Protein AF-A0A1C5D7G8-F1 (afdb_monomer)

pLDDT: mean 77.01, std 16.11, range [35.31, 94.44]

Mean predicted aligned error: 10.5 Å

Sequence (89 aa):
MATENLSPAPRTPAPSHPYPKANRGYGKRSAPDQRPARADDFMLLPERERHIAGYVDHLPDGAAMDIKSLARSIPLYGQMAVGSALRAL

Solvent-accessible surface area (backbone atoms only — not comparable to full-atom values): 5786 Å² total; per-residue (Å²): 140,81,86,80,81,77,74,78,73,78,79,72,74,75,75,89,63,81,60,53,69,34,59,95,94,45,48,45,73,78,56,98,82,60,72,80,90,56,92,64,80,42,64,90,44,58,71,69,42,25,55,53,50,54,55,58,68,70,51,58,75,34,27,37,82,51,51,65,60,50,19,66,76,37,78,92,37,56,46,67,57,44,49,52,34,70,73,72,109

Foldseek 3Di:
DDDDPPDPPPPPPDPPP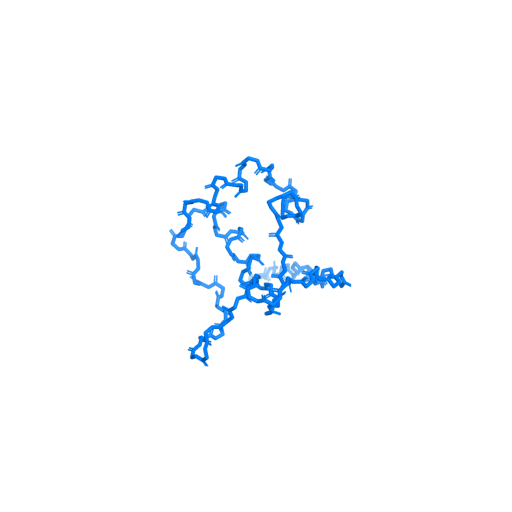QQPFADVVDADDDDPPHDPDDLCPCVPPPPLLSVLVSVRSPRDHRGDDDLCNSCVVVVVDDSVSSVVSVVVD

Radius of gyration: 15.47 Å; Cα contacts (8 Å, |Δi|>4): 65; chains: 1; bounding box: 33×54×29 Å

Secondary structure (DSSP, 8-state):
-----------PPPP---PPBPPTT-S----TTPPPP-TTTTTTS-HHHHHHHHHHHTSPTTB---HHHHHHH-TTS-HHHHHHHHHH-

Structure (mmCIF, N/CA/C/O backbone):
data_AF-A0A1C5D7G8-F1
#
_entry.id   AF-A0A1C5D7G8-F1
#
loop_
_atom_site.group_PDB
_atom_site.id
_atom_site.type_symbol
_atom_site.label_atom_id
_atom_site.label_alt_id
_atom_site.label_comp_id
_atom_site.label_asym_id
_atom_site.label_entity_id
_atom_site.label_seq_id
_atom_site.pdbx_PDB_ins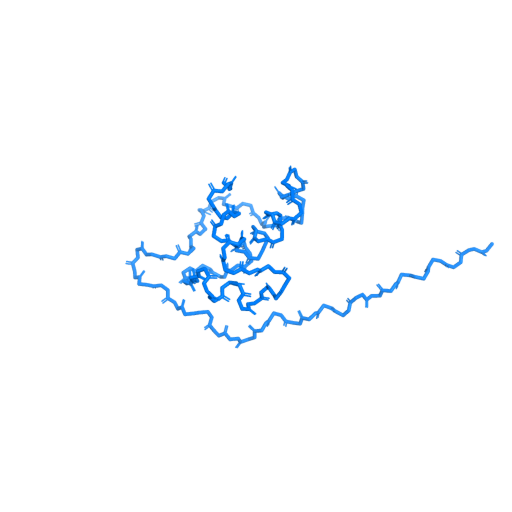_code
_atom_site.Cartn_x
_atom_site.Cartn_y
_atom_site.Cartn_z
_atom_site.occupancy
_atom_site.B_iso_or_equiv
_atom_site.auth_seq_id
_atom_site.auth_comp_id
_atom_site.auth_asym_id
_atom_site.auth_atom_id
_atom_site.pdbx_PDB_model_num
ATOM 1 N N . MET A 1 1 ? -3.424 -42.945 -12.099 1.00 35.31 1 MET A N 1
ATOM 2 C CA . MET A 1 1 ? -3.145 -42.537 -10.708 1.00 35.31 1 MET A CA 1
ATOM 3 C C . MET A 1 1 ? -2.072 -41.458 -10.756 1.00 35.31 1 MET A C 1
ATOM 5 O O . MET A 1 1 ? -0.916 -41.801 -10.949 1.00 35.31 1 MET A O 1
ATOM 9 N N . ALA A 1 2 ? -2.445 -40.177 -10.713 1.00 39.09 2 ALA A N 1
ATOM 10 C CA . ALA A 1 2 ? -1.503 -39.056 -10.704 1.00 39.09 2 ALA A CA 1
ATOM 11 C C . ALA A 1 2 ? -1.668 -38.326 -9.368 1.00 39.09 2 ALA A C 1
ATOM 13 O O . ALA A 1 2 ? -2.719 -37.751 -9.108 1.00 39.09 2 ALA A O 1
ATOM 14 N N . THR A 1 3 ? -0.669 -38.437 -8.496 1.00 43.78 3 THR A N 1
ATOM 15 C CA . THR A 1 3 ? -0.634 -37.717 -7.221 1.00 43.78 3 THR A CA 1
ATOM 16 C C . THR A 1 3 ? -0.163 -36.297 -7.496 1.00 43.78 3 THR A C 1
ATOM 18 O O . THR A 1 3 ? 1.005 -36.073 -7.811 1.00 43.78 3 THR A O 1
ATOM 21 N N . GLU A 1 4 ? -1.081 -35.342 -7.391 1.00 48.16 4 GLU A N 1
ATOM 22 C CA . GLU A 1 4 ? -0.777 -33.916 -7.377 1.00 48.16 4 GLU A CA 1
ATOM 23 C C . GLU A 1 4 ? -0.103 -33.583 -6.042 1.00 48.16 4 GLU A C 1
ATOM 25 O O . GLU A 1 4 ? -0.717 -33.596 -4.975 1.00 48.16 4 GLU A O 1
ATOM 30 N N . ASN A 1 5 ? 1.205 -33.341 -6.097 1.00 45.75 5 ASN A N 1
ATOM 31 C CA . ASN A 1 5 ? 2.007 -32.954 -4.947 1.00 45.75 5 ASN A CA 1
ATOM 32 C C . ASN A 1 5 ? 1.800 -31.453 -4.681 1.00 45.75 5 ASN A C 1
ATOM 34 O O . ASN A 1 5 ? 2.600 -30.608 -5.083 1.00 45.75 5 ASN A O 1
ATOM 38 N N . LEU A 1 6 ? 0.667 -31.120 -4.061 1.00 52.28 6 LEU A N 1
ATOM 39 C CA . LEU A 1 6 ? 0.371 -29.781 -3.559 1.00 52.28 6 LEU A CA 1
ATOM 40 C C . LEU A 1 6 ? 1.317 -29.496 -2.394 1.00 52.28 6 LEU A C 1
ATOM 42 O O . LEU A 1 6 ? 1.039 -29.854 -1.254 1.00 52.28 6 LEU A O 1
ATOM 46 N N . SER A 1 7 ? 2.453 -28.871 -2.693 1.00 48.38 7 SER A N 1
ATOM 47 C CA . SER A 1 7 ? 3.357 -28.341 -1.675 1.00 48.38 7 SER A CA 1
ATOM 48 C C . SER A 1 7 ? 2.625 -27.229 -0.914 1.00 48.38 7 SER A C 1
ATOM 50 O O . SER A 1 7 ? 2.333 -26.190 -1.513 1.00 48.38 7 SER A O 1
ATOM 52 N N . PRO A 1 8 ? 2.306 -27.387 0.384 1.00 44.22 8 PRO A N 1
ATOM 53 C CA . PRO A 1 8 ? 1.809 -26.275 1.167 1.00 44.22 8 PRO A CA 1
ATOM 54 C C . PRO A 1 8 ? 3.012 -25.374 1.441 1.00 44.22 8 PRO A C 1
ATOM 56 O O . PRO A 1 8 ? 3.829 -25.662 2.314 1.00 44.22 8 PRO A O 1
ATOM 59 N N . ALA A 1 9 ? 3.157 -24.296 0.667 1.00 50.66 9 ALA A N 1
ATOM 60 C CA . ALA A 1 9 ? 4.080 -23.233 1.039 1.00 50.66 9 ALA A CA 1
ATOM 61 C C . ALA A 1 9 ? 3.729 -22.816 2.481 1.00 50.66 9 ALA A C 1
ATOM 63 O O . ALA A 1 9 ? 2.555 -22.525 2.750 1.00 50.66 9 ALA A O 1
ATOM 64 N N . PRO A 1 10 ? 4.683 -22.843 3.430 1.00 44.47 10 PRO A N 1
ATOM 65 C CA . PRO A 1 10 ? 4.400 -22.440 4.794 1.00 44.47 10 PRO A CA 1
ATOM 66 C C . PRO A 1 10 ? 3.912 -20.995 4.737 1.00 44.47 10 PRO A C 1
ATOM 68 O O . PRO A 1 10 ? 4.621 -20.110 4.261 1.00 44.47 10 PRO A O 1
ATOM 71 N N . ARG A 1 11 ? 2.669 -20.758 5.172 1.00 48.16 11 ARG A N 1
ATOM 72 C CA . ARG A 1 11 ? 2.178 -19.399 5.384 1.00 48.16 11 ARG A CA 1
ATOM 73 C C . ARG A 1 11 ? 3.023 -18.832 6.510 1.00 48.16 11 ARG A C 1
ATOM 75 O O . ARG A 1 11 ? 2.773 -19.137 7.673 1.00 48.16 11 ARG A O 1
ATOM 82 N N . THR A 1 12 ? 4.060 -18.079 6.166 1.00 45.19 12 THR A N 1
ATOM 83 C CA . THR A 1 12 ? 4.837 -17.331 7.145 1.00 45.19 12 THR A CA 1
ATOM 84 C C . THR A 1 12 ? 3.835 -16.450 7.889 1.00 45.19 12 THR A C 1
ATOM 86 O O . THR A 1 12 ? 3.163 -15.643 7.236 1.00 45.19 12 THR A O 1
ATOM 89 N N . PRO A 1 13 ? 3.642 -16.618 9.209 1.00 46.31 13 PRO A N 1
ATOM 90 C CA . PRO A 1 13 ? 2.805 -15.694 9.953 1.00 46.31 13 PRO A CA 1
ATOM 91 C C . PRO A 1 13 ? 3.377 -14.293 9.735 1.00 46.31 13 PRO A C 1
ATOM 93 O O . PRO A 1 13 ? 4.594 -14.100 9.820 1.00 46.31 13 PRO A O 1
ATOM 96 N N . ALA A 1 14 ? 2.506 -13.345 9.373 1.00 55.53 14 ALA A N 1
ATOM 97 C CA . ALA A 1 14 ? 2.894 -11.958 9.173 1.00 55.53 14 ALA A CA 1
ATOM 98 C C . ALA A 1 14 ? 3.736 -11.512 10.380 1.00 55.53 14 ALA A C 1
ATOM 100 O O . ALA A 1 14 ? 3.344 -11.795 11.519 1.00 55.53 14 ALA A O 1
ATOM 101 N N . PRO A 1 15 ? 4.907 -10.889 10.162 1.00 47.94 15 PRO A N 1
ATOM 102 C CA . PRO A 1 15 ? 5.788 -10.508 11.250 1.00 47.94 15 PRO A CA 1
ATOM 103 C C . PRO A 1 15 ? 4.991 -9.670 12.248 1.00 47.94 15 PRO A C 1
ATOM 105 O O . PRO A 1 15 ? 4.466 -8.616 11.904 1.00 47.94 15 PRO A O 1
ATOM 108 N N . SER A 1 16 ? 4.920 -10.140 13.492 1.00 46.41 16 SER A N 1
ATOM 109 C CA . SER A 1 16 ? 4.253 -9.501 14.631 1.00 46.41 16 SER A CA 1
ATOM 110 C C . SER A 1 16 ? 4.995 -8.247 15.112 1.00 46.41 16 SER A C 1
ATOM 112 O O . SER A 1 16 ? 5.077 -7.980 16.309 1.00 46.41 16 SER A O 1
ATOM 114 N N . HIS A 1 17 ? 5.587 -7.488 14.190 1.00 54.12 17 HIS A N 1
ATOM 115 C CA . HIS A 1 17 ? 6.055 -6.146 14.475 1.00 54.12 17 HIS A CA 1
ATOM 116 C C . HIS A 1 17 ? 4.821 -5.248 14.401 1.00 54.12 17 HIS A C 1
ATOM 118 O O . HIS A 1 17 ? 4.207 -5.181 13.334 1.00 54.12 17 HIS A O 1
ATOM 124 N N . PRO A 1 18 ? 4.413 -4.577 15.492 1.00 66.94 18 PRO A N 1
ATOM 125 C CA . PRO A 1 18 ? 3.352 -3.592 15.399 1.00 66.94 18 PRO A CA 1
ATOM 126 C C . PRO A 1 18 ? 3.816 -2.544 14.389 1.00 66.94 18 PRO A C 1
ATOM 128 O O . PRO A 1 18 ? 4.786 -1.827 14.635 1.00 66.94 18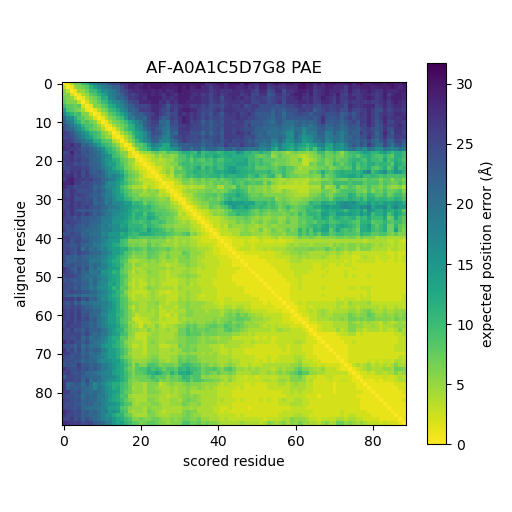 PRO A O 1
ATOM 131 N N . TYR A 1 19 ? 3.173 -2.513 13.218 1.00 68.44 19 TYR A N 1
ATOM 132 C CA . TYR A 1 19 ? 3.413 -1.469 12.233 1.00 68.44 19 TYR A CA 1
ATOM 133 C C . TYR A 1 19 ? 3.323 -0.125 12.958 1.00 68.44 19 TYR A C 1
ATOM 135 O O . TYR A 1 19 ? 2.392 0.059 13.757 1.00 68.44 19 TYR A O 1
ATOM 143 N N . PRO A 1 20 ? 4.281 0.794 12.750 1.00 75.56 20 PRO A N 1
ATOM 144 C CA . PRO A 1 20 ? 4.236 2.077 13.427 1.00 75.56 20 PRO A CA 1
ATOM 145 C C . PRO A 1 20 ? 2.888 2.726 13.114 1.00 75.56 20 PRO A C 1
ATOM 147 O O . PRO A 1 20 ? 2.483 2.808 11.955 1.00 75.56 20 PRO A O 1
ATOM 150 N N . LYS A 1 21 ? 2.143 3.118 14.149 1.00 79.38 21 LYS A N 1
ATOM 151 C CA . LYS A 1 21 ? 0.852 3.777 13.952 1.00 79.38 21 LYS A CA 1
ATOM 152 C C . LYS A 1 21 ? 1.098 5.165 13.376 1.00 79.38 21 LYS A C 1
ATOM 154 O O . LYS A 1 21 ? 1.955 5.902 13.859 1.00 79.38 21 LYS A O 1
ATOM 159 N N . ALA A 1 22 ? 0.345 5.515 12.345 1.00 80.00 22 ALA A N 1
ATOM 160 C CA . ALA A 1 22 ? 0.377 6.849 11.785 1.00 80.00 22 ALA A CA 1
ATOM 161 C C . ALA A 1 22 ? -0.239 7.864 12.758 1.00 80.00 22 ALA A C 1
ATOM 163 O O . ALA A 1 22 ? -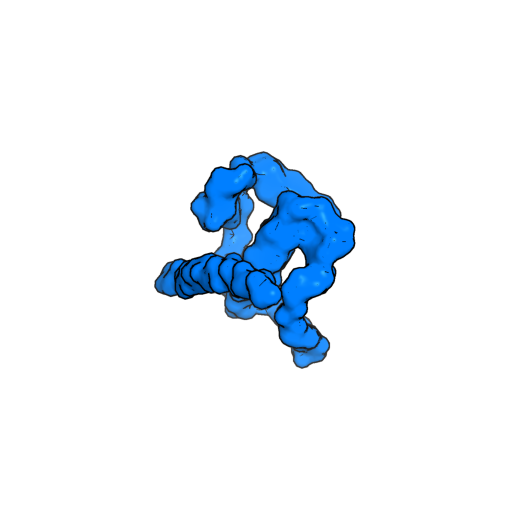1.103 7.535 13.576 1.00 80.00 22 ALA A O 1
ATOM 164 N N . ASN A 1 23 ? 0.172 9.125 12.624 1.00 77.19 23 ASN A N 1
ATOM 165 C CA . ASN A 1 23 ? -0.483 10.233 13.311 1.00 77.19 23 ASN A CA 1
ATOM 166 C C . ASN A 1 23 ? -1.964 10.320 12.917 1.00 77.19 23 ASN A C 1
ATOM 168 O O . ASN A 1 23 ? -2.348 9.937 11.810 1.00 77.19 23 ASN A O 1
ATOM 172 N N . ARG A 1 24 ? -2.801 10.877 13.804 1.00 73.38 24 ARG A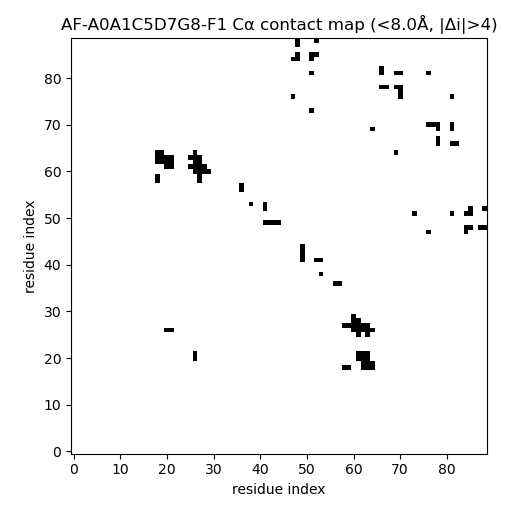 N 1
ATOM 173 C CA . ARG A 1 24 ? -4.227 11.105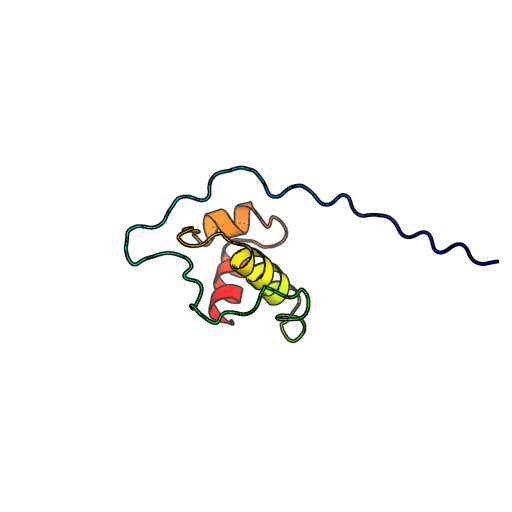 13.527 1.00 73.38 24 ARG A CA 1
ATOM 174 C C . ARG A 1 24 ? -4.368 11.897 12.224 1.00 73.38 24 ARG A C 1
ATOM 176 O O . ARG A 1 24 ? -3.858 13.006 12.115 1.00 73.38 24 ARG A O 1
ATOM 183 N N . GLY A 1 25 ? -5.048 11.313 11.242 1.00 75.00 25 GLY A N 1
ATOM 184 C CA . GLY A 1 25 ? -5.182 11.904 9.912 1.00 75.00 25 GLY A CA 1
ATOM 185 C C . GLY A 1 25 ? -4.235 11.333 8.845 1.00 75.00 25 GLY A C 1
ATOM 186 O O . GLY A 1 25 ? -4.383 11.674 7.676 1.00 75.00 25 GLY A O 1
ATOM 187 N N . TYR A 1 26 ? -3.333 10.420 9.190 1.00 75.31 26 TYR A N 1
ATOM 188 C CA . TYR A 1 26 ? -2.399 9.774 8.264 1.00 75.31 26 TYR A CA 1
ATOM 189 C C . TYR A 1 26 ? -2.515 8.242 8.352 1.00 75.31 26 TYR A C 1
ATOM 191 O O . TYR A 1 26 ? -3.216 7.723 9.220 1.00 75.31 26 TYR A O 1
ATOM 199 N N . GLY A 1 27 ? -1.828 7.522 7.460 1.00 82.50 27 GLY A N 1
ATOM 200 C CA . GLY A 1 27 ? -1.807 6.053 7.422 1.00 82.50 27 GLY A CA 1
ATOM 201 C C . GLY A 1 27 ? -2.918 5.430 6.579 1.00 82.50 27 GLY A C 1
ATOM 202 O O . GLY A 1 27 ? -3.755 6.140 6.016 1.00 82.50 27 GLY A O 1
ATOM 203 N N . LYS A 1 28 ? -2.914 4.093 6.483 1.00 81.50 28 LYS A N 1
ATOM 204 C CA . LYS A 1 28 ? -3.957 3.348 5.762 1.00 81.50 28 LYS A CA 1
ATOM 205 C C . LYS A 1 28 ? -5.321 3.620 6.402 1.00 81.50 28 LYS A C 1
ATOM 207 O O . LYS A 1 28 ? -5.458 3.541 7.624 1.00 81.50 28 LYS A O 1
ATOM 212 N N . ARG A 1 29 ? -6.324 3.931 5.585 1.00 78.81 29 ARG A N 1
ATOM 213 C CA . ARG A 1 29 ? -7.711 4.106 6.020 1.00 78.81 29 ARG A CA 1
ATOM 214 C C . ARG A 1 29 ? -8.597 3.188 5.198 1.00 78.81 29 ARG A C 1
ATOM 216 O O . ARG A 1 29 ? -8.684 3.387 3.989 1.00 78.81 29 ARG A O 1
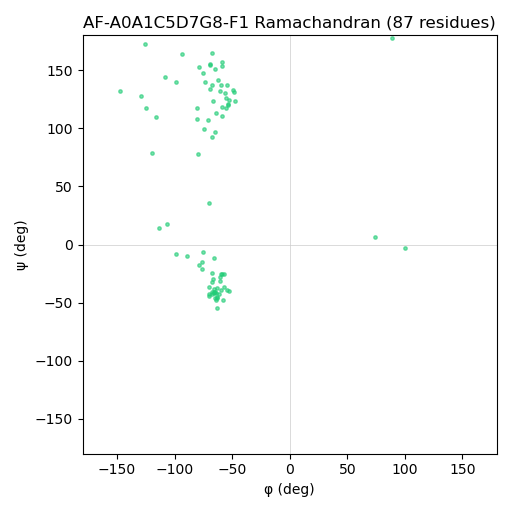ATOM 223 N N . SER A 1 30 ? -9.257 2.237 5.846 1.00 76.00 30 SER A N 1
ATOM 224 C CA . SER A 1 30 ? -10.323 1.491 5.189 1.00 76.00 30 SER A CA 1
ATOM 225 C C . SER A 1 30 ? -11.572 2.360 5.038 1.00 76.00 30 SER A C 1
ATOM 227 O O . SER A 1 30 ? -11.914 3.144 5.930 1.00 76.00 30 SER A O 1
ATOM 229 N N . ALA A 1 31 ? -12.246 2.249 3.895 1.00 75.69 31 ALA A N 1
ATOM 230 C CA . ALA A 1 31 ? -13.550 2.878 3.701 1.00 75.69 31 ALA A CA 1
ATOM 231 C C . ALA A 1 31 ? -14.634 2.079 4.455 1.00 75.69 31 ALA A C 1
ATOM 233 O O . ALA A 1 31 ? -14.523 0.857 4.546 1.00 75.69 31 ALA A O 1
ATOM 234 N N . PRO A 1 32 ? -15.691 2.726 4.982 1.00 72.25 32 PRO A N 1
ATOM 235 C CA . PRO A 1 32 ? -16.723 2.051 5.779 1.00 72.25 32 PRO A CA 1
ATOM 236 C C . PRO A 1 32 ? -17.452 0.915 5.037 1.00 72.25 32 PRO A C 1
ATOM 238 O O . PRO A 1 32 ? -17.892 -0.029 5.681 1.00 72.25 32 PRO A O 1
ATOM 241 N N . ASP A 1 33 ? -17.504 0.959 3.702 1.00 74.31 33 ASP A N 1
ATOM 242 C CA . ASP A 1 33 ? -18.078 -0.091 2.842 1.00 74.31 33 ASP A CA 1
ATOM 243 C C . ASP A 1 33 ? -17.008 -0.903 2.087 1.00 74.31 33 ASP A C 1
ATOM 245 O O . ASP A 1 33 ? -17.291 -1.551 1.072 1.00 74.31 33 ASP A O 1
ATOM 249 N N . GLN A 1 34 ? -15.748 -0.846 2.531 1.00 71.81 34 GLN A N 1
ATOM 25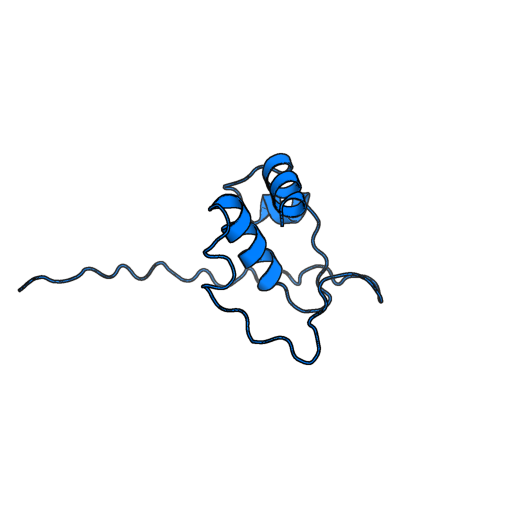0 C CA . GLN A 1 34 ? -14.668 -1.560 1.863 1.00 71.81 34 GLN A CA 1
ATOM 251 C C . GLN A 1 34 ? -14.874 -3.068 1.999 1.00 71.81 34 GLN A C 1
ATOM 253 O O . GLN A 1 34 ? -14.978 -3.623 3.094 1.00 71.81 34 GLN A O 1
ATOM 258 N N . ARG A 1 35 ? -14.932 -3.737 0.847 1.00 72.38 35 ARG A N 1
ATOM 259 C CA . ARG A 1 35 ? -15.024 -5.194 0.782 1.00 72.38 35 ARG A CA 1
ATOM 260 C C . ARG A 1 35 ? -13.742 -5.819 1.349 1.00 72.38 35 ARG A C 1
ATOM 262 O O . ARG A 1 35 ? -12.680 -5.206 1.240 1.00 72.38 35 ARG A O 1
ATOM 269 N N . PRO A 1 36 ? -13.817 -7.032 1.923 1.00 73.38 36 PRO A N 1
ATOM 270 C CA . PRO A 1 36 ? -12.625 -7.752 2.348 1.00 73.38 36 PRO A CA 1
ATOM 271 C C . PRO A 1 36 ? -11.638 -7.902 1.187 1.00 73.38 36 PRO A C 1
ATOM 273 O O . PRO A 1 36 ? -12.062 -8.250 0.084 1.00 73.38 36 PRO A O 1
ATOM 276 N N . ALA A 1 37 ? -10.353 -7.685 1.472 1.00 73.69 37 ALA A N 1
ATOM 277 C CA . ALA A 1 37 ? -9.240 -7.913 0.556 1.00 73.69 37 ALA A CA 1
ATOM 278 C C . ALA A 1 37 ? -9.344 -9.289 -0.115 1.00 73.69 37 ALA A C 1
ATOM 280 O O . ALA A 1 37 ? -9.408 -10.315 0.576 1.00 73.69 37 ALA A O 1
ATOM 281 N N . ARG A 1 38 ? -9.356 -9.334 -1.450 1.00 78.62 38 ARG A N 1
ATOM 282 C CA . ARG A 1 38 ? -9.314 -10.579 -2.222 1.00 78.62 38 ARG A CA 1
ATOM 283 C C . ARG A 1 38 ? -7.958 -10.738 -2.888 1.00 78.62 38 ARG A C 1
ATOM 285 O O . ARG A 1 38 ? -7.368 -9.785 -3.384 1.00 78.62 38 ARG A O 1
ATOM 292 N N . ALA A 1 39 ? -7.496 -11.985 -2.965 1.00 71.00 39 ALA A N 1
ATOM 293 C CA . ALA A 1 39 ? -6.242 -12.326 -3.641 1.00 71.00 39 ALA A CA 1
ATOM 294 C C . ALA A 1 39 ? -6.225 -11.876 -5.116 1.00 71.00 39 ALA A C 1
ATOM 296 O O . ALA A 1 39 ? -5.159 -11.607 -5.671 1.00 71.00 39 ALA A O 1
ATOM 297 N N . ASP A 1 40 ? -7.409 -11.755 -5.721 1.00 82.12 40 ASP A N 1
ATOM 298 C CA . ASP A 1 40 ? -7.570 -11.438 -7.134 1.00 82.12 40 ASP A CA 1
ATOM 299 C C . ASP A 1 40 ? -7.637 -9.930 -7.432 1.00 82.12 40 ASP A C 1
ATOM 301 O O . ASP A 1 40 ? -7.541 -9.546 -8.599 1.00 82.12 40 ASP A O 1
ATOM 305 N N . ASP A 1 41 ? -7.756 -9.067 -6.412 1.00 85.06 41 ASP A N 1
ATOM 306 C CA . ASP A 1 41 ? -7.988 -7.619 -6.586 1.00 85.06 41 ASP A CA 1
ATOM 307 C C . ASP A 1 41 ? -6.871 -6.934 -7.397 1.00 85.06 41 ASP A C 1
ATOM 309 O O . ASP A 1 41 ? -7.099 -5.941 -8.086 1.00 85.06 41 ASP A O 1
ATOM 313 N N . PHE A 1 42 ? -5.669 -7.515 -7.382 1.00 88.88 42 PHE A N 1
ATOM 314 C CA . PHE A 1 42 ? -4.478 -7.000 -8.058 1.00 88.88 42 PHE A CA 1
ATOM 315 C C . PHE A 1 42 ? -3.988 -7.897 -9.211 1.00 88.88 42 PHE A C 1
ATOM 317 O O . PHE A 1 42 ? -2.863 -7.743 -9.694 1.00 88.88 42 PHE A O 1
ATOM 324 N N . MET A 1 43 ? -4.797 -8.851 -9.687 1.00 88.75 43 MET A N 1
ATOM 325 C CA . MET A 1 43 ? -4.393 -9.774 -10.764 1.00 88.75 43 MET A CA 1
ATOM 326 C C . MET A 1 43 ? -4.036 -9.058 -12.073 1.00 88.75 43 MET A C 1
ATOM 328 O O . MET A 1 43 ? -3.131 -9.504 -12.777 1.00 88.75 43 MET A O 1
ATOM 332 N N . LEU A 1 44 ? -4.681 -7.924 -12.362 1.00 90.25 44 LEU A N 1
ATOM 333 C CA . LEU A 1 44 ? -4.453 -7.134 -13.579 1.00 90.25 44 LEU A CA 1
ATOM 334 C C . LEU A 1 44 ? -3.161 -6.305 -13.551 1.00 90.25 44 LEU A C 1
ATOM 336 O O . LEU A 1 44 ? -2.724 -5.822 -14.593 1.00 90.25 44 LEU A O 1
ATOM 340 N N . LEU A 1 45 ? -2.548 -6.134 -12.378 1.00 91.06 45 LEU A N 1
ATOM 341 C CA . LEU A 1 45 ? -1.291 -5.408 -12.242 1.00 91.06 45 LEU A CA 1
ATOM 342 C C . LEU A 1 45 ? -0.103 -6.288 -12.654 1.00 91.06 45 LEU A C 1
ATOM 344 O O . LEU A 1 45 ? -0.167 -7.511 -12.494 1.00 91.06 45 LEU A O 1
ATOM 348 N N . PRO A 1 46 ? 1.011 -5.702 -13.129 1.00 90.38 46 PRO A N 1
ATOM 349 C CA . PRO A 1 46 ? 2.247 -6.454 -13.289 1.00 90.38 46 PRO A CA 1
ATOM 350 C C . PRO A 1 46 ? 2.709 -7.043 -11.945 1.00 90.38 46 PRO A C 1
ATOM 352 O O . PRO A 1 46 ? 2.334 -6.576 -10.870 1.00 90.38 46 PRO A O 1
ATOM 355 N N . GLU A 1 47 ? 3.520 -8.101 -11.994 1.00 89.56 47 GLU A N 1
ATOM 356 C CA . GLU A 1 47 ? 3.868 -8.914 -10.817 1.00 89.56 47 GLU A CA 1
ATOM 357 C C . GLU A 1 47 ? 4.447 -8.101 -9.650 1.00 89.56 47 GLU A C 1
ATOM 359 O O . GLU A 1 47 ? 4.095 -8.333 -8.490 1.00 89.56 47 GLU A O 1
ATOM 364 N N . ARG A 1 48 ? 5.283 -7.105 -9.962 1.00 90.31 48 ARG A N 1
ATOM 365 C CA . ARG A 1 48 ? 5.886 -6.200 -8.980 1.00 90.31 48 ARG A CA 1
ATOM 366 C C . ARG A 1 48 ? 4.829 -5.375 -8.252 1.00 90.31 48 ARG A C 1
ATOM 368 O O . ARG A 1 48 ? 4.782 -5.383 -7.024 1.00 90.31 48 ARG A O 1
ATOM 375 N N . GLU A 1 49 ? 3.987 -4.676 -9.001 1.00 92.88 49 GLU A N 1
ATOM 376 C CA . GLU A 1 49 ? 2.910 -3.836 -8.483 1.00 92.88 49 GLU A CA 1
ATOM 377 C C . GLU A 1 49 ? 1.911 -4.668 -7.689 1.00 92.88 49 GLU A C 1
ATOM 379 O O . GLU A 1 49 ? 1.548 -4.278 -6.586 1.00 92.88 49 GLU A O 1
ATOM 384 N N . ARG A 1 50 ? 1.542 -5.852 -8.189 1.00 91.31 50 ARG A N 1
ATOM 385 C CA . ARG A 1 50 ? 0.647 -6.784 -7.497 1.00 91.31 50 ARG A CA 1
ATOM 386 C C . ARG A 1 50 ? 1.175 -7.183 -6.126 1.00 91.31 50 ARG A C 1
ATOM 388 O O . ARG A 1 50 ? 0.430 -7.159 -5.150 1.00 91.31 50 ARG A O 1
ATOM 395 N N . HIS A 1 51 ? 2.449 -7.560 -6.046 1.00 88.19 51 HIS A N 1
ATOM 396 C CA . HIS A 1 51 ? 3.053 -7.998 -4.791 1.00 88.19 51 HIS A CA 1
ATOM 397 C C . HIS A 1 51 ? 3.117 -6.856 -3.767 1.00 88.19 51 HIS A C 1
ATOM 399 O O . HIS A 1 51 ? 2.823 -7.047 -2.588 1.00 88.19 51 HIS A O 1
ATOM 405 N N . ILE A 1 52 ? 3.457 -5.650 -4.228 1.00 89.75 52 ILE A N 1
ATOM 406 C CA . ILE A 1 52 ? 3.532 -4.452 -3.387 1.00 89.75 52 ILE A CA 1
ATOM 407 C C . ILE A 1 52 ? 2.135 -4.005 -2.938 1.00 89.75 52 ILE A C 1
ATOM 409 O O . ILE A 1 52 ? 1.941 -3.723 -1.757 1.00 89.75 52 ILE A O 1
ATOM 413 N N . ALA A 1 53 ? 1.158 -3.983 -3.845 1.00 90.12 53 ALA A N 1
ATOM 414 C CA . ALA A 1 53 ? -0.219 -3.602 -3.554 1.00 90.12 53 ALA A CA 1
ATOM 415 C C . ALA A 1 53 ? -0.871 -4.566 -2.556 1.00 90.12 53 ALA A C 1
ATOM 417 O O . ALA A 1 53 ? -1.428 -4.115 -1.559 1.00 90.12 53 ALA A O 1
ATOM 418 N N . GLY A 1 54 ? -0.703 -5.880 -2.749 1.00 89.12 54 GLY A N 1
ATOM 419 C CA . GLY A 1 54 ? -1.190 -6.885 -1.802 1.00 89.12 54 GLY A CA 1
ATOM 420 C C . GLY A 1 54 ? -0.576 -6.730 -0.408 1.00 89.12 54 GLY A C 1
ATOM 421 O O . GLY A 1 54 ? -1.278 -6.834 0.596 1.00 89.12 54 GLY A O 1
ATOM 422 N N . TYR A 1 55 ? 0.719 -6.405 -0.320 1.00 87.69 55 TYR A N 1
ATOM 423 C CA . TYR A 1 55 ? 1.355 -6.139 0.971 1.00 87.69 55 TYR A CA 1
ATOM 424 C C . TYR A 1 55 ? 0.742 -4.915 1.672 1.00 87.69 55 TYR A C 1
ATOM 426 O O . TYR A 1 55 ? 0.450 -4.969 2.867 1.00 87.69 55 TYR A O 1
ATOM 434 N N . VAL A 1 56 ? 0.542 -3.812 0.942 1.00 86.88 56 VAL A N 1
ATOM 435 C CA . VAL A 1 56 ? -0.054 -2.579 1.485 1.00 86.88 56 VAL A CA 1
ATOM 436 C C . VAL A 1 56 ? -1.511 -2.796 1.893 1.00 86.88 56 VAL A C 1
ATOM 438 O O . VAL A 1 56 ? -1.939 -2.291 2.930 1.00 86.88 56 VAL A O 1
ATOM 441 N N . ASP A 1 57 ? -2.269 -3.569 1.120 1.00 86.44 57 ASP A N 1
ATOM 442 C CA . ASP A 1 57 ? -3.679 -3.839 1.390 1.00 86.44 57 ASP A CA 1
ATOM 443 C C . ASP A 1 57 ? -3.891 -4.678 2.663 1.00 86.44 57 ASP A C 1
ATOM 445 O O . ASP A 1 57 ? -4.824 -4.435 3.434 1.00 86.44 57 ASP A O 1
ATOM 449 N N . HIS A 1 58 ? -2.954 -5.577 2.975 1.00 83.56 58 HIS A N 1
ATOM 450 C CA . HIS A 1 58 ? -2.940 -6.327 4.233 1.00 83.56 58 HIS A CA 1
ATOM 451 C C . HIS A 1 58 ? -2.491 -5.515 5.459 1.00 83.56 58 HIS A C 1
ATOM 453 O O . HIS A 1 58 ? -2.579 -6.022 6.581 1.00 83.56 58 HIS A O 1
ATOM 459 N N . LEU A 1 59 ? -2.038 -4.264 5.297 1.00 84.00 59 LEU A N 1
ATOM 460 C CA . LEU A 1 59 ? -1.701 -3.426 6.447 1.00 84.00 59 LEU A CA 1
ATOM 461 C C . LEU A 1 59 ? -2.947 -3.168 7.313 1.00 84.00 59 LEU A C 1
ATOM 463 O O . LEU A 1 59 ? -4.045 -2.955 6.781 1.00 84.00 59 LEU A O 1
ATOM 467 N N . PRO A 1 60 ? -2.800 -3.149 8.651 1.00 81.31 60 PRO A N 1
ATOM 468 C CA . PRO A 1 60 ? -3.903 -2.798 9.526 1.00 81.31 60 PRO A CA 1
ATOM 469 C C . PRO A 1 60 ? -4.251 -1.315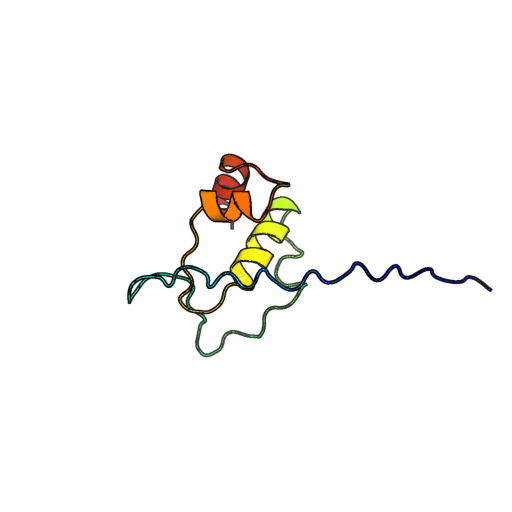 9.388 1.00 81.31 60 PRO A C 1
ATOM 471 O O . PRO A 1 60 ? -3.405 -0.477 9.059 1.00 81.31 60 PRO A O 1
ATOM 474 N N . ASP A 1 61 ? -5.500 -0.976 9.686 1.00 80.69 61 ASP A N 1
ATOM 475 C CA . ASP A 1 61 ? -5.941 0.414 9.663 1.00 80.69 61 ASP A CA 1
ATOM 476 C C . ASP A 1 61 ? -5.144 1.287 10.634 1.00 80.69 61 ASP A C 1
ATOM 478 O O . ASP A 1 61 ? -4.847 0.922 11.778 1.00 80.69 61 ASP A O 1
ATOM 482 N N . GLY A 1 62 ? -4.785 2.473 10.150 1.00 81.25 62 GLY A N 1
ATOM 483 C CA . GLY A 1 62 ? -3.927 3.412 10.856 1.00 81.25 62 GLY A CA 1
ATOM 484 C C . GLY A 1 62 ? -2.450 3.014 10.883 1.00 81.25 62 GLY A C 1
ATOM 485 O O . GLY A 1 62 ? -1.674 3.692 11.555 1.00 81.25 62 GLY A O 1
ATOM 486 N N . ALA A 1 63 ? -2.026 1.959 10.179 1.00 84.94 63 ALA A N 1
ATOM 487 C CA . ALA A 1 63 ? -0.606 1.685 9.984 1.00 84.94 63 ALA A CA 1
ATOM 488 C C . ALA A 1 63 ? 0.044 2.759 9.102 1.00 84.94 63 ALA A C 1
ATOM 490 O O . ALA A 1 63 ? -0.505 3.171 8.074 1.00 84.94 63 ALA A O 1
ATOM 491 N N . ALA A 1 64 ? 1.239 3.183 9.500 1.00 83.31 64 ALA A N 1
ATOM 492 C CA . ALA A 1 64 ? 2.178 3.907 8.665 1.00 83.31 64 ALA A CA 1
ATOM 493 C C . ALA A 1 64 ? 3.216 2.927 8.119 1.00 83.31 64 ALA A C 1
ATOM 495 O O . ALA A 1 64 ? 3.727 2.070 8.842 1.00 83.31 64 ALA A O 1
ATOM 496 N N . MET A 1 65 ? 3.578 3.095 6.854 1.00 86.25 65 MET A N 1
ATOM 497 C CA . MET A 1 65 ? 4.738 2.429 6.288 1.00 86.25 65 MET A CA 1
ATOM 498 C C . MET A 1 65 ? 5.375 3.324 5.234 1.00 86.25 65 MET A C 1
ATOM 500 O O . MET A 1 65 ? 4.692 3.880 4.379 1.00 86.25 65 MET A O 1
ATOM 504 N N . ASP A 1 66 ? 6.691 3.482 5.321 1.00 87.00 66 ASP A N 1
ATOM 505 C CA . ASP A 1 66 ? 7.488 4.191 4.329 1.00 87.00 66 ASP A CA 1
ATOM 506 C C . ASP A 1 66 ? 8.066 3.222 3.279 1.00 87.00 66 ASP A C 1
ATOM 508 O O . ASP A 1 66 ? 8.138 2.008 3.489 1.00 87.00 66 ASP A O 1
ATOM 512 N N . ILE A 1 67 ? 8.520 3.770 2.148 1.00 89.12 67 ILE A N 1
ATOM 513 C CA . ILE A 1 67 ? 9.097 3.002 1.030 1.00 89.12 67 ILE A CA 1
ATOM 514 C C . ILE A 1 67 ? 10.300 2.159 1.479 1.00 89.12 67 ILE A C 1
ATOM 516 O O . ILE A 1 67 ? 10.492 1.040 1.004 1.00 89.12 67 ILE A O 1
ATOM 520 N N . LYS A 1 68 ? 11.123 2.675 2.397 1.00 89.12 68 LYS A N 1
ATOM 521 C CA . LYS A 1 68 ? 12.323 1.989 2.885 1.00 89.12 68 LYS A CA 1
ATOM 522 C C . LYS A 1 68 ? 11.957 0.783 3.749 1.00 89.12 68 LYS A C 1
ATOM 524 O O . LYS A 1 68 ? 12.559 -0.277 3.585 1.00 89.12 68 LYS A O 1
ATOM 529 N N . SER A 1 69 ? 10.971 0.928 4.625 1.00 87.44 69 SER A N 1
ATOM 530 C CA . SER A 1 69 ? 10.424 -0.147 5.448 1.00 87.44 69 SER A CA 1
ATOM 531 C C . SER A 1 69 ? 9.745 -1.210 4.585 1.00 87.44 69 SER A C 1
ATOM 533 O O . SER A 1 69 ? 9.978 -2.398 4.798 1.00 87.44 69 SER A O 1
ATOM 535 N N . LEU A 1 70 ? 9.004 -0.793 3.555 1.00 87.62 70 LEU A N 1
ATOM 536 C CA . LEU A 1 70 ? 8.342 -1.697 2.613 1.00 87.62 70 LEU A CA 1
ATOM 537 C C . LEU A 1 70 ? 9.344 -2.506 1.769 1.00 87.62 70 LEU A C 1
ATOM 539 O O . LEU A 1 70 ? 9.196 -3.716 1.608 1.00 87.62 70 LEU A O 1
ATOM 543 N N . ALA A 1 71 ? 10.418 -1.871 1.293 1.00 89.56 71 ALA A N 1
ATOM 544 C CA . ALA A 1 71 ? 11.494 -2.563 0.579 1.00 89.56 71 ALA A CA 1
ATOM 545 C C . ALA A 1 71 ? 12.278 -3.529 1.482 1.00 89.56 71 ALA A C 1
ATOM 547 O O . ALA A 1 71 ? 12.777 -4.549 1.022 1.00 89.56 71 ALA A O 1
ATOM 548 N N . ARG A 1 72 ? 12.367 -3.248 2.789 1.00 88.25 72 ARG A N 1
ATOM 549 C CA . ARG A 1 72 ? 12.968 -4.179 3.754 1.00 88.25 72 ARG A CA 1
ATOM 550 C C . ARG A 1 72 ? 12.100 -5.419 3.978 1.00 88.25 72 ARG A C 1
ATOM 552 O O . ARG A 1 72 ? 12.649 -6.499 4.170 1.00 88.25 72 ARG A O 1
ATOM 559 N N . SER A 1 73 ? 10.774 -5.275 3.974 1.00 85.06 73 SER A N 1
ATOM 560 C CA . SER A 1 73 ? 9.853 -6.414 4.086 1.00 85.06 73 SER A CA 1
ATOM 561 C C . SER A 1 73 ? 9.726 -7.226 2.796 1.00 85.06 73 SER A C 1
ATOM 563 O O . SER A 1 73 ? 9.343 -8.390 2.860 1.00 85.06 73 SER A O 1
ATOM 565 N N . ILE A 1 74 ? 10.068 -6.638 1.644 1.00 86.00 74 ILE A N 1
ATOM 566 C CA . ILE A 1 74 ? 9.998 -7.275 0.325 1.00 86.00 74 ILE A CA 1
ATOM 567 C C . ILE A 1 74 ? 11.409 -7.305 -0.291 1.00 86.00 74 ILE A C 1
ATOM 569 O O . ILE A 1 74 ? 11.721 -6.489 -1.160 1.00 86.00 74 ILE A O 1
ATOM 573 N N . PRO A 1 75 ? 12.287 -8.242 0.121 1.00 80.56 75 PRO A N 1
ATOM 574 C CA . PRO A 1 75 ? 13.689 -8.257 -0.310 1.00 80.56 75 PRO A CA 1
ATOM 575 C C . PRO A 1 75 ? 13.871 -8.518 -1.816 1.00 80.56 75 PRO A C 1
ATOM 577 O O . PRO A 1 75 ? 14.963 -8.324 -2.341 1.00 80.56 75 PRO A O 1
ATOM 580 N N . LEU A 1 76 ? 12.805 -8.925 -2.516 1.00 87.25 76 LEU A N 1
ATOM 581 C CA . LEU A 1 76 ? 12.773 -9.089 -3.971 1.00 87.25 76 LEU A CA 1
ATOM 582 C C . LEU A 1 76 ? 12.895 -7.755 -4.729 1.00 87.25 76 LEU A C 1
ATOM 584 O O . LEU A 1 76 ? 13.350 -7.751 -5.871 1.00 87.25 76 LEU A O 1
ATOM 588 N N . TYR A 1 77 ? 12.516 -6.624 -4.118 1.00 87.88 77 TYR A N 1
ATOM 589 C CA . TYR A 1 77 ? 12.497 -5.318 -4.779 1.00 87.88 77 TYR A CA 1
ATOM 590 C C . TYR A 1 77 ? 13.240 -4.255 -3.963 1.00 87.88 77 TYR A C 1
ATOM 592 O O . TYR A 1 77 ? 12.955 -4.011 -2.794 1.00 87.88 77 TYR A O 1
ATOM 600 N N . GLY A 1 78 ? 14.180 -3.559 -4.609 1.00 90.50 78 GLY A N 1
ATOM 601 C CA . GLY A 1 78 ? 14.877 -2.428 -3.998 1.00 90.50 78 GLY A CA 1
ATOM 602 C C . GLY A 1 78 ? 13.961 -1.220 -3.759 1.00 90.50 78 GLY A C 1
ATOM 603 O O . GLY A 1 78 ? 12.897 -1.090 -4.363 1.00 90.50 78 GLY A O 1
ATOM 604 N N . GLN A 1 79 ? 14.415 -0.273 -2.933 1.00 93.12 79 GLN A N 1
ATOM 605 C CA . GLN A 1 79 ? 13.648 0.929 -2.561 1.00 93.12 79 GLN A CA 1
ATOM 606 C C . GLN A 1 79 ? 13.123 1.727 -3.766 1.00 93.12 79 GLN A C 1
ATOM 608 O O . GLN A 1 79 ? 11.984 2.184 -3.750 1.00 93.12 79 GLN A O 1
ATOM 613 N N . MET A 1 80 ? 13.925 1.865 -4.828 1.00 94.31 80 MET A N 1
ATOM 614 C CA . MET A 1 80 ? 13.502 2.555 -6.055 1.00 94.31 80 MET A CA 1
ATOM 615 C C . MET A 1 80 ? 12.405 1.802 -6.805 1.00 94.31 80 MET A C 1
ATOM 617 O O . MET A 1 80 ? 11.449 2.422 -7.264 1.00 94.31 80 MET A O 1
ATOM 621 N N . ALA A 1 81 ? 12.504 0.474 -6.887 1.00 91.31 81 ALA A N 1
ATOM 622 C CA . ALA A 1 81 ? 11.485 -0.352 -7.523 1.00 91.31 81 ALA A CA 1
ATOM 623 C C . ALA A 1 81 ? 10.159 -0.271 -6.756 1.00 91.31 81 ALA A C 1
ATOM 625 O O . ALA A 1 81 ? 9.107 -0.103 -7.367 1.00 91.31 81 ALA A O 1
ATOM 626 N N . VAL A 1 82 ? 10.221 -0.292 -5.421 1.00 91.69 82 VAL A N 1
ATOM 627 C CA . VAL A 1 82 ? 9.042 -0.128 -4.563 1.00 91.69 82 VAL A CA 1
ATOM 628 C C . VAL A 1 82 ? 8.410 1.253 -4.730 1.00 91.69 82 VAL A C 1
ATOM 630 O O . VAL A 1 82 ? 7.204 1.358 -4.938 1.00 91.69 82 VAL A O 1
ATOM 633 N N . GLY A 1 83 ? 9.215 2.317 -4.700 1.00 92.12 83 GLY A N 1
ATOM 634 C CA . GLY A 1 83 ? 8.720 3.680 -4.897 1.00 92.12 83 GLY A CA 1
ATOM 635 C C . GLY A 1 83 ? 8.121 3.909 -6.287 1.00 92.12 83 GLY A C 1
ATOM 636 O O . GLY A 1 83 ? 7.114 4.601 -6.410 1.00 92.12 83 GLY A O 1
ATOM 637 N N . SER A 1 84 ? 8.709 3.314 -7.329 1.00 94.44 84 SER A N 1
ATOM 638 C CA . SER A 1 84 ? 8.171 3.379 -8.691 1.00 94.44 84 SER A CA 1
ATOM 639 C C . SER A 1 84 ? 6.848 2.630 -8.819 1.00 94.44 84 SER A C 1
ATOM 641 O O . SER A 1 84 ? 5.940 3.139 -9.463 1.00 94.44 84 SER A O 1
ATOM 643 N N . ALA A 1 85 ? 6.732 1.446 -8.215 1.00 92.06 85 ALA A N 1
ATOM 644 C CA . ALA A 1 85 ? 5.505 0.662 -8.252 1.00 92.06 85 ALA A CA 1
ATOM 645 C C . ALA A 1 85 ? 4.362 1.380 -7.527 1.00 92.06 85 ALA A C 1
ATOM 647 O O . ALA A 1 85 ? 3.294 1.526 -8.098 1.00 92.06 85 ALA A O 1
ATOM 648 N N . LEU A 1 86 ? 4.603 1.923 -6.326 1.00 90.88 86 LEU A N 1
ATOM 649 C CA . LEU A 1 86 ? 3.591 2.693 -5.588 1.00 90.88 86 LEU A CA 1
ATOM 650 C C . LEU A 1 86 ? 3.100 3.939 -6.337 1.00 90.88 86 LEU A C 1
ATOM 652 O O . LEU A 1 86 ? 1.984 4.380 -6.107 1.00 90.88 86 LEU A O 1
ATOM 656 N N . ARG A 1 87 ? 3.932 4.522 -7.207 1.00 92.31 87 ARG A N 1
ATOM 657 C CA . ARG A 1 87 ? 3.549 5.646 -8.076 1.00 92.31 87 ARG A CA 1
ATOM 658 C C . ARG A 1 87 ? 2.745 5.224 -9.307 1.00 92.31 87 ARG A C 1
ATOM 660 O O . ARG A 1 87 ? 2.175 6.093 -9.954 1.00 92.31 87 ARG A O 1
ATOM 667 N N . ALA A 1 88 ? 2.785 3.943 -9.662 1.00 89.31 88 ALA A N 1
ATOM 668 C CA . ALA A 1 88 ? 2.108 3.379 -10.824 1.00 89.31 88 ALA A CA 1
ATOM 669 C C . ALA A 1 88 ? 0.768 2.703 -10.476 1.00 89.31 88 ALA A C 1
ATOM 671 O O . ALA A 1 88 ? 0.058 2.303 -11.397 1.00 89.31 88 ALA A O 1
ATOM 672 N N . LEU A 1 89 ? 0.457 2.557 -9.180 1.00 84.38 89 LEU A N 1
ATOM 673 C CA . LEU A 1 89 ? -0.856 2.157 -8.660 1.00 84.38 89 LEU A CA 1
ATOM 674 C C . LEU A 1 89 ? -1.842 3.328 -8.738 1.00 84.38 89 LEU A C 1
ATOM 676 O O . LEU A 1 89 ? -3.017 3.061 -9.064 1.00 84.38 89 LEU A O 1
#